Protein AF-A0A7X3RAQ7-F1 (afdb_monomer)

pLDDT: mean 75.22, std 13.73, range [42.06, 93.25]

Structure (mmCIF, N/CA/C/O backbone):
data_AF-A0A7X3RAQ7-F1
#
_entry.id   AF-A0A7X3RAQ7-F1
#
loop_
_atom_site.group_PDB
_atom_site.id
_atom_site.type_symbol
_atom_site.label_atom_id
_atom_site.label_alt_id
_atom_site.label_comp_id
_atom_site.label_asym_id
_atom_site.label_entity_id
_atom_site.label_seq_id
_atom_site.pdbx_PDB_ins_code
_atom_site.Cartn_x
_atom_site.Cartn_y
_atom_site.Cartn_z
_atom_site.occupancy
_atom_site.B_iso_or_equiv
_atom_site.auth_seq_id
_atom_site.auth_comp_id
_atom_site.auth_asym_id
_atom_site.auth_atom_id
_atom_site.pdbx_PDB_model_num
ATOM 1 N N . MET A 1 1 ? 3.525 15.218 32.661 1.00 59.03 1 MET A N 1
ATOM 2 C CA . MET A 1 1 ? 4.594 15.892 31.884 1.00 59.03 1 MET A CA 1
ATOM 3 C C . MET A 1 1 ? 5.583 14.899 31.278 1.00 59.03 1 MET A C 1
ATOM 5 O O . MET A 1 1 ? 5.816 14.976 30.082 1.00 59.03 1 MET A O 1
ATOM 9 N N . THR A 1 2 ? 6.096 13.927 32.037 1.00 66.88 2 THR A N 1
ATOM 10 C CA . THR A 1 2 ? 7.024 12.887 31.537 1.00 66.88 2 THR A CA 1
ATOM 11 C C . THR A 1 2 ? 6.435 11.999 30.435 1.00 66.88 2 THR A C 1
ATOM 13 O O . THR A 1 2 ? 7.092 11.775 29.429 1.00 66.88 2 THR A O 1
ATOM 16 N N . LEU A 1 3 ? 5.175 11.567 30.557 1.00 66.88 3 LEU A N 1
ATOM 17 C CA . LEU A 1 3 ? 4.506 10.751 29.526 1.00 66.88 3 LEU A CA 1
ATOM 18 C C . LEU A 1 3 ? 4.318 11.497 28.195 1.00 66.88 3 LEU A C 1
ATOM 20 O O . LEU A 1 3 ? 4.472 10.912 27.129 1.00 66.88 3 LEU A O 1
ATOM 24 N N . ILE A 1 4 ? 4.046 12.802 28.265 1.00 74.81 4 ILE A N 1
ATOM 25 C CA . ILE A 1 4 ? 3.892 13.668 27.086 1.00 74.81 4 ILE A CA 1
ATOM 26 C C . ILE A 1 4 ? 5.254 13.869 26.406 1.00 74.81 4 ILE A C 1
ATOM 28 O O . ILE A 1 4 ? 5.348 13.803 25.185 1.00 74.81 4 ILE A O 1
ATOM 32 N N . ALA A 1 5 ? 6.322 14.039 27.195 1.00 67.50 5 ALA A N 1
ATOM 33 C CA . ALA A 1 5 ? 7.687 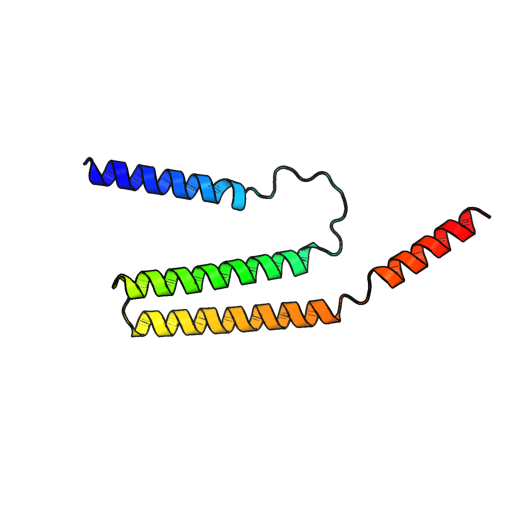14.126 26.682 1.00 67.50 5 ALA A CA 1
ATOM 34 C C . ALA A 1 5 ? 8.142 12.816 26.011 1.00 67.50 5 ALA A C 1
ATOM 36 O O . ALA A 1 5 ? 8.713 12.855 24.924 1.00 67.50 5 ALA A O 1
ATOM 37 N N . CYS A 1 6 ? 7.831 11.657 26.604 1.00 69.38 6 CYS A N 1
ATOM 38 C CA . CYS A 1 6 ? 8.111 10.356 25.991 1.00 69.38 6 CYS A CA 1
ATOM 39 C C . CYS A 1 6 ? 7.316 10.143 24.695 1.00 69.38 6 CYS A C 1
ATOM 41 O O . CYS A 1 6 ? 7.872 9.644 23.720 1.00 69.38 6 CYS A O 1
ATOM 43 N N . GLY A 1 7 ? 6.044 10.557 24.663 1.00 78.31 7 GLY A N 1
ATOM 44 C CA . GLY A 1 7 ? 5.208 10.476 23.463 1.00 78.31 7 GLY A CA 1
ATOM 45 C C . GLY A 1 7 ? 5.748 11.325 22.310 1.00 78.31 7 GLY A C 1
ATOM 46 O O . GLY A 1 7 ? 5.871 10.831 21.193 1.00 78.31 7 GLY A O 1
ATOM 47 N N . LEU A 1 8 ? 6.148 12.571 22.585 1.00 78.25 8 LEU A N 1
ATOM 48 C CA . LEU A 1 8 ? 6.737 13.465 21.580 1.00 78.25 8 LEU A CA 1
ATOM 49 C C . LEU A 1 8 ? 8.073 12.945 21.035 1.00 78.25 8 LEU A C 1
ATOM 51 O O . LEU A 1 8 ? 8.321 13.043 19.835 1.00 78.25 8 LEU A O 1
ATOM 55 N N . LEU A 1 9 ? 8.915 12.357 21.890 1.00 76.94 9 LEU A N 1
ATOM 56 C CA . LEU A 1 9 ? 10.177 11.750 21.460 1.00 76.94 9 LEU A CA 1
ATOM 57 C C . LEU A 1 9 ? 9.950 10.526 20.570 1.00 76.94 9 LEU A C 1
ATOM 59 O O . LEU A 1 9 ? 10.587 10.410 19.526 1.00 76.94 9 LEU A O 1
ATOM 63 N N . ALA A 1 10 ? 9.021 9.645 20.945 1.00 77.31 10 ALA A N 1
ATOM 64 C CA . ALA A 1 10 ? 8.674 8.482 20.133 1.00 77.31 10 ALA A CA 1
ATOM 65 C C . ALA A 1 10 ? 8.124 8.901 18.758 1.00 77.31 10 ALA A C 1
ATOM 67 O O . ALA A 1 10 ? 8.540 8.354 17.737 1.00 77.31 10 ALA A O 1
ATOM 68 N N . LEU A 1 11 ? 7.262 9.924 18.724 1.00 81.75 11 LEU A N 1
ATOM 69 C CA . LEU A 1 11 ? 6.713 10.474 17.484 1.00 81.75 11 LEU A CA 1
ATOM 70 C C . LEU A 1 11 ? 7.808 11.080 16.591 1.00 81.75 11 LEU A C 1
ATOM 72 O O . LEU A 1 11 ? 7.809 10.868 15.382 1.00 81.75 11 LEU A O 1
ATOM 76 N N . GLY A 1 12 ? 8.771 11.794 17.185 1.00 80.00 12 GLY A N 1
ATOM 77 C CA . GLY A 1 12 ? 9.902 12.381 16.465 1.00 80.00 12 GLY A CA 1
ATOM 78 C C . GLY A 1 12 ? 10.832 11.335 15.844 1.00 80.00 12 GLY A C 1
ATOM 79 O O . GLY A 1 12 ? 11.264 11.503 14.707 1.00 80.00 12 GLY A O 1
ATOM 80 N N . VAL A 1 13 ? 11.102 10.230 16.548 1.00 80.44 13 VAL A N 1
ATOM 81 C CA . VAL A 1 13 ? 11.907 9.111 16.021 1.00 80.44 13 VAL A CA 1
ATOM 82 C C . VAL A 1 13 ? 11.181 8.402 14.878 1.00 80.44 13 VAL A C 1
ATOM 84 O O . VAL A 1 13 ? 11.801 8.068 13.867 1.00 80.44 13 VAL A O 1
ATOM 87 N N . LEU A 1 14 ? 9.865 8.220 15.004 1.00 79.50 14 LEU A N 1
ATOM 88 C CA . LEU A 1 14 ? 9.043 7.619 13.958 1.00 79.50 14 LEU A CA 1
ATOM 89 C C . LEU A 1 14 ? 9.017 8.503 12.701 1.00 79.50 14 LEU A C 1
ATOM 91 O O . LEU A 1 14 ? 9.286 8.023 11.602 1.00 79.50 14 LEU A O 1
ATOM 95 N N . ALA A 1 15 ? 8.814 9.813 12.872 1.00 79.62 15 ALA A N 1
ATOM 96 C CA . ALA A 1 15 ? 8.898 10.790 11.788 1.00 79.62 15 ALA A CA 1
ATOM 97 C C . ALA A 1 15 ? 10.296 10.825 11.144 1.00 79.62 15 ALA A C 1
ATOM 99 O O . ALA A 1 15 ? 10.410 10.941 9.925 1.00 79.62 15 ALA A O 1
ATOM 100 N N . TYR A 1 16 ? 11.363 10.666 11.933 1.00 79.81 16 TYR A N 1
ATOM 101 C CA . TYR A 1 16 ? 12.735 10.605 11.429 1.00 79.81 16 TYR A CA 1
ATOM 102 C C . TYR A 1 16 ? 13.024 9.335 10.618 1.00 79.81 16 TYR A C 1
ATOM 104 O O . TYR A 1 16 ? 13.737 9.422 9.627 1.00 79.81 16 TYR A O 1
ATOM 112 N N . MET A 1 17 ? 12.463 8.173 10.979 1.00 75.94 17 MET A N 1
ATOM 113 C CA . MET A 1 17 ? 12.568 6.958 10.152 1.00 75.94 17 MET A CA 1
ATOM 114 C C . MET A 1 17 ? 11.772 7.056 8.849 1.00 75.94 17 MET A C 1
ATOM 116 O O . MET A 1 17 ? 12.190 6.499 7.836 1.00 75.94 17 MET A O 1
ATOM 120 N N . ILE A 1 18 ? 10.646 7.768 8.867 1.00 76.31 18 ILE A N 1
ATOM 121 C CA . ILE A 1 18 ? 9.787 7.971 7.695 1.00 76.31 18 ILE A CA 1
ATOM 122 C C . ILE A 1 18 ? 10.386 9.030 6.750 1.00 76.31 18 ILE A C 1
ATOM 124 O O . ILE A 1 18 ? 10.294 8.892 5.532 1.00 76.31 18 ILE A O 1
ATOM 128 N N . SER A 1 19 ? 11.089 10.034 7.288 1.00 72.56 19 SER A N 1
ATOM 129 C CA . SER A 1 19 ? 11.760 11.103 6.532 1.00 72.56 19 SER A CA 1
ATOM 130 C C . SER A 1 19 ? 12.628 10.614 5.353 1.00 72.56 19 SER A C 1
ATOM 132 O O . SER A 1 19 ? 12.348 11.023 4.227 1.00 72.56 19 SER A O 1
ATOM 134 N N . PRO A 1 20 ? 13.595 9.679 5.507 1.00 67.50 20 PRO A N 1
ATOM 135 C CA . PRO A 1 20 ? 14.414 9.199 4.388 1.00 67.50 20 PRO A CA 1
ATOM 136 C C . PRO A 1 20 ? 13.628 8.384 3.350 1.00 67.50 20 PRO A C 1
ATOM 138 O O . PRO A 1 20 ? 14.132 8.156 2.252 1.00 67.50 20 PRO A O 1
ATOM 141 N N . MET A 1 21 ? 12.410 7.941 3.678 1.00 61.28 21 MET A N 1
ATOM 142 C CA . MET A 1 21 ? 11.522 7.243 2.748 1.00 61.28 21 MET A CA 1
ATOM 143 C C . MET A 1 21 ? 10.701 8.225 1.894 1.00 61.28 21 MET A C 1
ATOM 145 O O . MET A 1 21 ? 10.365 7.900 0.756 1.00 61.28 21 MET A O 1
ATOM 149 N N . LEU A 1 22 ? 10.439 9.438 2.400 1.00 62.25 22 LEU A N 1
ATOM 150 C CA . LEU A 1 22 ? 9.842 10.541 1.634 1.00 62.25 22 LEU A CA 1
ATOM 151 C C . LEU A 1 22 ? 10.902 11.335 0.852 1.00 62.25 22 LEU A C 1
ATOM 153 O O . LEU A 1 22 ? 10.644 11.753 -0.276 1.00 62.25 22 LEU A O 1
ATOM 157 N N . ASP A 1 23 ? 12.117 11.467 1.389 1.00 56.62 23 ASP A N 1
ATOM 158 C CA . ASP A 1 23 ? 13.253 12.167 0.764 1.00 56.62 23 ASP A CA 1
ATOM 159 C C . ASP A 1 23 ? 14.011 11.327 -0.288 1.00 56.62 23 ASP A C 1
ATOM 161 O O . ASP A 1 23 ? 15.166 11.597 -0.635 1.00 56.62 23 ASP A O 1
ATOM 165 N N . GLY A 1 24 ? 13.342 10.343 -0.900 1.00 48.59 24 GLY A N 1
ATOM 166 C CA . GLY A 1 24 ? 13.859 9.508 -1.996 1.00 48.59 24 GLY A CA 1
ATOM 167 C C . GLY A 1 24 ? 14.240 10.256 -3.289 1.00 48.59 24 GLY A C 1
ATOM 168 O O . GLY A 1 24 ? 14.436 9.626 -4.328 1.00 48.59 24 GLY A O 1
ATOM 169 N N . SER A 1 25 ? 14.358 11.585 -3.258 1.00 51.44 25 SER A N 1
ATOM 170 C CA . SER A 1 25 ? 14.712 12.441 -4.391 1.00 51.44 25 SER A CA 1
ATOM 171 C C . SER A 1 25 ? 16.148 12.990 -4.354 1.00 51.44 25 SER A C 1
ATOM 173 O O . SER A 1 25 ? 16.631 13.470 -5.380 1.00 51.44 25 SER A O 1
ATOM 175 N N . ALA A 1 26 ? 16.895 12.853 -3.252 1.00 50.84 26 ALA A N 1
ATOM 176 C CA . ALA A 1 26 ? 18.212 13.487 -3.106 1.00 50.84 26 ALA A CA 1
ATOM 177 C C . ALA A 1 26 ? 19.397 12.501 -3.086 1.00 50.84 26 ALA A C 1
ATOM 179 O O . ALA A 1 26 ? 20.222 12.548 -2.180 1.00 50.84 26 ALA A O 1
ATOM 180 N N . ARG A 1 27 ? 19.488 11.613 -4.091 1.00 49.81 27 ARG A N 1
ATOM 181 C CA . ARG A 1 27 ? 20.734 11.046 -4.679 1.00 49.81 27 ARG A CA 1
ATOM 182 C C . ARG A 1 27 ? 20.403 9.809 -5.514 1.00 49.81 27 ARG A C 1
ATOM 184 O O . ARG A 1 27 ? 20.536 8.679 -5.057 1.00 49.81 27 ARG A O 1
ATOM 191 N N . ARG A 1 28 ? 20.057 10.005 -6.786 1.00 45.88 28 ARG A N 1
ATOM 192 C CA . ARG A 1 28 ? 20.380 9.004 -7.812 1.00 45.88 28 ARG A CA 1
ATOM 193 C C . ARG A 1 28 ? 21.038 9.700 -9.002 1.00 45.88 28 ARG A C 1
ATOM 195 O O . ARG A 1 28 ? 20.455 10.647 -9.534 1.00 45.88 28 ARG A O 1
ATOM 202 N N . PRO A 1 29 ? 22.264 9.299 -9.388 1.00 42.06 29 PRO A N 1
ATOM 203 C CA . PRO A 1 29 ? 22.885 9.797 -10.602 1.00 42.06 29 PRO A CA 1
ATOM 204 C C . PRO A 1 29 ? 22.009 9.413 -11.799 1.00 42.06 29 PRO A C 1
ATOM 206 O O . PRO A 1 29 ? 21.393 8.350 -11.826 1.00 42.06 29 PRO A O 1
ATOM 209 N N . ARG A 1 30 ? 21.918 10.336 -12.759 1.00 46.59 30 ARG A N 1
ATOM 210 C CA . ARG A 1 30 ? 21.143 10.239 -14.001 1.00 46.59 30 ARG A CA 1
ATOM 211 C C . ARG A 1 30 ? 21.559 9.005 -14.806 1.00 46.59 30 ARG A C 1
ATOM 213 O O . ARG A 1 30 ? 22.419 9.121 -15.668 1.00 46.59 30 ARG A O 1
ATOM 220 N N . THR A 1 31 ? 20.918 7.864 -14.597 1.00 47.72 31 THR A N 1
ATOM 221 C CA . THR A 1 31 ? 20.922 6.767 -15.570 1.00 47.72 31 THR A CA 1
ATOM 222 C C . THR A 1 31 ? 19.536 6.123 -15.584 1.00 47.72 31 THR A C 1
ATOM 224 O O . THR A 1 31 ? 19.016 5.756 -14.536 1.00 47.72 31 THR A O 1
ATOM 227 N N . THR A 1 32 ? 18.940 6.049 -16.780 1.00 43.25 32 THR A N 1
ATOM 228 C CA . THR A 1 32 ? 17.787 5.206 -17.166 1.00 43.25 32 THR A CA 1
ATOM 229 C C . THR A 1 32 ? 16.440 5.484 -16.468 1.00 43.25 32 THR A C 1
ATOM 231 O O . THR A 1 32 ? 16.024 4.748 -15.581 1.00 43.25 32 THR A O 1
ATOM 234 N N . ARG A 1 33 ? 15.708 6.525 -16.903 1.00 45.72 33 ARG A N 1
ATOM 235 C CA . ARG A 1 33 ? 14.371 6.894 -16.373 1.00 45.72 33 ARG A CA 1
ATOM 236 C C . ARG A 1 33 ? 13.178 6.542 -17.284 1.00 45.72 33 ARG A C 1
ATOM 238 O O . ARG A 1 33 ? 12.111 7.103 -17.085 1.00 45.72 33 ARG A O 1
ATOM 245 N N . PHE A 1 34 ? 13.313 5.664 -18.279 1.00 45.91 34 PHE A N 1
ATOM 246 C CA . PHE A 1 34 ? 12.266 5.541 -19.313 1.00 45.91 34 PHE A CA 1
ATOM 247 C C . PHE A 1 34 ? 11.387 4.279 -19.300 1.00 45.91 34 PHE A C 1
ATOM 249 O O . PHE A 1 34 ? 10.455 4.228 -20.086 1.00 45.91 34 PHE A O 1
ATOM 256 N N . ALA A 1 35 ? 11.560 3.337 -18.364 1.00 48.25 35 ALA A N 1
ATOM 257 C CA . ALA A 1 35 ? 10.623 2.203 -18.228 1.00 48.25 35 ALA A CA 1
ATOM 258 C C . ALA A 1 35 ? 10.292 1.810 -16.772 1.00 48.25 35 ALA A C 1
ATOM 260 O O . ALA A 1 35 ? 9.183 1.376 -16.492 1.00 48.25 35 ALA A O 1
ATOM 261 N N . GLY A 1 36 ? 11.186 2.063 -15.807 1.00 53.88 36 GLY A N 1
ATOM 262 C CA . GLY A 1 36 ? 10.947 1.692 -14.402 1.00 53.88 36 GLY A CA 1
ATOM 263 C C . GLY A 1 36 ? 9.927 2.553 -13.640 1.00 53.88 36 GLY A C 1
ATOM 264 O O . GLY A 1 36 ? 9.382 2.100 -12.648 1.00 53.88 36 GLY A O 1
ATOM 265 N N . SER A 1 37 ? 9.615 3.783 -14.074 1.00 69.94 37 SER A N 1
ATOM 266 C CA . SER A 1 37 ? 8.908 4.738 -13.194 1.00 69.94 37 SER A CA 1
ATOM 267 C C . SER A 1 37 ? 7.473 4.325 -12.864 1.00 69.94 37 SER A C 1
ATOM 269 O O . SER A 1 37 ? 7.118 4.262 -11.696 1.00 69.94 37 SER A O 1
ATOM 271 N N . ARG A 1 38 ? 6.634 4.030 -13.866 1.00 77.12 38 ARG A N 1
ATOM 272 C CA . ARG A 1 38 ? 5.196 3.837 -13.617 1.00 77.12 38 ARG A CA 1
ATOM 273 C C . ARG A 1 38 ? 4.908 2.540 -12.864 1.00 77.12 38 ARG A C 1
ATOM 275 O O . ARG A 1 38 ? 4.106 2.541 -11.938 1.00 77.12 38 ARG A O 1
ATOM 282 N N . ARG A 1 39 ? 5.581 1.448 -13.235 1.00 81.06 39 ARG A N 1
ATOM 283 C CA . ARG A 1 39 ? 5.443 0.159 -12.549 1.00 81.06 39 ARG A CA 1
ATOM 284 C C . ARG A 1 39 ? 5.980 0.230 -11.119 1.00 81.06 39 ARG A C 1
ATOM 286 O O . ARG A 1 39 ? 5.304 -0.247 -10.214 1.00 81.06 39 ARG A O 1
ATOM 293 N N . ASP A 1 40 ? 7.129 0.872 -10.899 1.00 81.81 40 ASP A N 1
ATOM 294 C CA . ASP A 1 40 ? 7.675 1.062 -9.549 1.00 81.81 40 ASP A CA 1
ATOM 295 C C . ASP A 1 40 ? 6.750 1.919 -8.680 1.00 81.81 40 ASP A C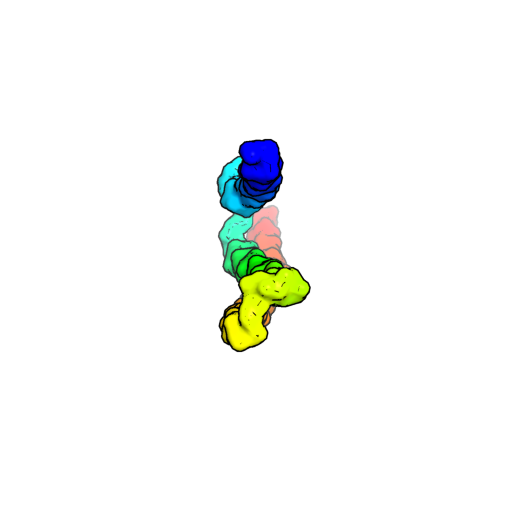 1
ATOM 297 O O . ASP A 1 40 ? 6.575 1.638 -7.496 1.00 81.81 40 ASP A O 1
ATOM 301 N N . ASP A 1 41 ? 6.135 2.955 -9.251 1.00 83.69 41 ASP A N 1
ATOM 302 C CA . ASP A 1 41 ? 5.199 3.813 -8.526 1.00 83.69 41 ASP A CA 1
ATOM 303 C C . ASP A 1 41 ? 3.906 3.059 -8.165 1.00 83.69 41 ASP A C 1
ATOM 305 O O . ASP A 1 41 ? 3.423 3.179 -7.037 1.00 83.69 41 ASP A O 1
ATOM 309 N N . LEU A 1 42 ? 3.404 2.193 -9.052 1.00 86.19 42 LEU A N 1
ATOM 310 C CA . LEU A 1 42 ? 2.286 1.292 -8.751 1.00 86.19 42 LEU A CA 1
ATOM 311 C C . LEU A 1 42 ? 2.643 0.247 -7.683 1.00 86.19 42 LEU A C 1
ATOM 313 O O . LEU A 1 42 ? 1.839 -0.024 -6.791 1.00 86.19 42 LEU A O 1
ATOM 317 N N . LEU A 1 43 ? 3.860 -0.305 -7.713 1.00 86.19 43 LEU A N 1
ATOM 318 C CA . LEU A 1 43 ? 4.342 -1.235 -6.687 1.00 86.19 43 LEU A CA 1
ATOM 319 C C . LEU A 1 43 ? 4.435 -0.568 -5.311 1.00 86.19 43 LEU A C 1
ATOM 321 O O . LEU A 1 43 ? 3.970 -1.146 -4.327 1.00 86.19 43 LEU A O 1
ATOM 325 N N . LYS A 1 44 ? 4.951 0.666 -5.243 1.00 86.44 44 LYS A N 1
ATOM 326 C CA . LYS A 1 44 ? 4.953 1.463 -4.005 1.00 86.44 44 LYS A CA 1
ATOM 327 C C . LYS A 1 44 ? 3.536 1.738 -3.515 1.00 86.44 44 LYS A C 1
ATOM 329 O O . LYS A 1 44 ? 3.285 1.650 -2.317 1.00 86.44 44 LYS A O 1
ATOM 334 N N . LYS A 1 45 ? 2.609 2.057 -4.426 1.00 86.44 45 LYS A N 1
ATOM 335 C CA . LYS A 1 45 ? 1.206 2.307 -4.078 1.00 86.44 45 LYS A CA 1
ATOM 336 C C . LYS A 1 45 ? 0.551 1.059 -3.478 1.00 86.44 45 LYS A C 1
ATOM 338 O O . LYS A 1 45 ? -0.093 1.151 -2.439 1.00 86.44 45 LYS A O 1
ATOM 343 N N . LYS A 1 46 ? 0.793 -0.115 -4.066 1.00 89.50 46 LYS A N 1
ATOM 344 C CA . LYS A 1 46 ? 0.359 -1.408 -3.517 1.00 89.50 46 LYS A CA 1
ATOM 345 C C . LYS A 1 46 ? 0.931 -1.638 -2.112 1.00 89.50 46 LYS A C 1
ATOM 347 O O . LYS A 1 46 ? 0.177 -1.957 -1.199 1.00 89.50 46 LYS A O 1
ATOM 352 N N . ASP A 1 47 ? 2.235 -1.442 -1.908 1.00 88.62 47 ASP A N 1
ATOM 353 C CA . ASP A 1 47 ? 2.855 -1.623 -0.585 1.00 88.62 47 ASP A CA 1
ATOM 354 C C . ASP A 1 47 ? 2.271 -0.657 0.464 1.00 88.62 47 ASP A C 1
ATOM 356 O O . ASP A 1 47 ? 2.014 -1.060 1.602 1.00 88.62 47 ASP A O 1
ATOM 360 N N . PHE A 1 48 ? 1.987 0.590 0.071 1.00 88.25 48 PHE A N 1
ATOM 361 C CA . PHE A 1 48 ? 1.328 1.579 0.923 1.00 88.25 48 PHE A CA 1
ATOM 362 C C . PHE A 1 48 ? -0.076 1.126 1.342 1.00 88.25 48 PHE A C 1
ATOM 364 O O . PHE A 1 48 ? -0.331 1.017 2.540 1.00 88.25 48 PHE A O 1
ATOM 371 N N . ILE A 1 49 ? -0.950 0.767 0.396 1.00 85.81 49 ILE A N 1
ATOM 372 C CA . ILE A 1 49 ? -2.329 0.337 0.697 1.00 85.81 49 ILE A CA 1
ATOM 373 C C . ILE A 1 49 ? -2.332 -0.886 1.626 1.00 85.81 49 ILE A C 1
ATOM 375 O O . ILE A 1 49 ? -3.093 -0.950 2.591 1.00 85.81 49 ILE A O 1
ATOM 379 N N . PHE A 1 50 ? -1.429 -1.845 1.401 1.00 87.25 50 PHE A N 1
ATOM 380 C CA . PHE A 1 50 ? -1.308 -3.028 2.258 1.00 87.25 50 PHE A CA 1
ATOM 381 C C . PHE A 1 50 ? -0.854 -2.671 3.678 1.00 87.25 50 PHE A C 1
ATOM 383 O O . PHE A 1 50 ? -1.314 -3.281 4.649 1.00 87.25 50 PHE A O 1
ATOM 390 N N . SER A 1 51 ? 0.034 -1.683 3.816 1.00 85.31 51 SER A N 1
ATOM 391 C CA . SER A 1 51 ? 0.436 -1.168 5.124 1.00 85.31 51 SER A CA 1
ATOM 392 C C . SER A 1 51 ? -0.726 -0.470 5.840 1.00 85.31 51 SER A C 1
ATOM 394 O O . SER A 1 51 ? -0.958 -0.754 7.014 1.00 85.31 51 SER A O 1
ATOM 396 N N . SER A 1 52 ? -1.531 0.317 5.120 1.00 84.81 52 SER A N 1
ATOM 397 C CA . SER A 1 52 ? -2.714 0.995 5.658 1.00 84.81 52 SER A CA 1
ATOM 398 C C . SER A 1 52 ? -3.781 0.007 6.124 1.00 84.81 52 SER A C 1
ATOM 400 O O . SER A 1 52 ? -4.300 0.144 7.228 1.00 84.81 52 SER A O 1
ATOM 402 N N . ILE A 1 53 ? -4.053 -1.057 5.356 1.00 86.44 53 ILE A N 1
ATOM 403 C CA . ILE A 1 53 ? -4.972 -2.129 5.778 1.00 86.44 53 ILE A CA 1
ATOM 404 C C . ILE A 1 53 ? -4.455 -2.816 7.047 1.00 86.44 53 ILE A C 1
ATOM 406 O O . ILE A 1 53 ? -5.228 -3.145 7.950 1.00 86.44 53 ILE A O 1
ATOM 410 N N . ARG A 1 54 ? -3.144 -3.067 7.141 1.00 87.94 54 ARG A N 1
ATOM 411 C CA . ARG A 1 54 ? -2.548 -3.666 8.340 1.00 87.94 54 ARG A CA 1
ATOM 412 C C . ARG A 1 54 ? -2.729 -2.760 9.557 1.00 87.94 54 ARG A C 1
ATOM 414 O O . ARG A 1 54 ? -3.139 -3.257 10.601 1.00 87.94 54 ARG A O 1
ATOM 421 N N . GLU A 1 55 ? -2.427 -1.475 9.427 1.00 85.31 55 GLU A N 1
ATOM 422 C CA . GLU A 1 55 ? -2.565 -0.497 10.508 1.00 85.31 55 GLU A CA 1
ATOM 423 C C . GLU A 1 55 ? -4.026 -0.346 10.949 1.00 85.31 55 GLU A C 1
ATOM 425 O O . GLU A 1 55 ? -4.314 -0.456 12.139 1.00 85.31 55 GLU A O 1
ATOM 430 N N . LEU A 1 56 ? -4.959 -0.273 9.996 1.00 85.81 56 LEU A N 1
ATOM 431 C CA . LEU A 1 56 ? -6.401 -0.246 10.253 1.00 85.81 56 LEU A CA 1
ATOM 432 C C . LEU A 1 56 ? -6.864 -1.442 11.104 1.00 85.81 56 LEU A C 1
ATOM 434 O O . LEU A 1 56 ? -7.619 -1.286 12.063 1.00 85.81 56 LEU A O 1
ATOM 438 N N . ASN A 1 57 ? -6.387 -2.651 10.786 1.00 85.00 57 ASN A N 1
ATOM 439 C CA . ASN A 1 57 ? -6.698 -3.847 11.574 1.00 85.00 57 ASN A CA 1
ATOM 440 C C . ASN A 1 57 ? -6.067 -3.810 12.972 1.00 85.00 57 ASN A C 1
ATOM 442 O O . ASN A 1 57 ? -6.658 -4.312 13.926 1.00 85.00 57 ASN A O 1
ATOM 446 N N . ILE A 1 58 ? -4.866 -3.245 13.107 1.00 87.88 58 ILE A N 1
ATOM 447 C CA . ILE A 1 58 ? -4.215 -3.074 14.409 1.00 87.88 58 ILE A CA 1
ATOM 448 C C . ILE A 1 58 ? -5.032 -2.111 15.274 1.00 87.88 58 ILE A C 1
ATOM 450 O O . ILE A 1 58 ? -5.315 -2.438 16.425 1.00 87.88 58 ILE A O 1
ATOM 454 N N . ASP A 1 59 ? -5.457 -0.975 14.727 1.00 80.94 59 ASP A N 1
ATOM 455 C CA . ASP A 1 59 ? -6.246 0.017 15.458 1.00 80.94 59 ASP A CA 1
ATOM 456 C C . ASP A 1 59 ? -7.623 -0.513 15.872 1.00 80.94 59 ASP A C 1
ATOM 458 O O . ASP A 1 59 ? -8.055 -0.271 17.004 1.00 80.94 59 ASP A O 1
ATOM 462 N N . TYR A 1 60 ? -8.271 -1.311 15.017 1.00 81.94 60 TYR A N 1
ATOM 463 C CA . TYR A 1 60 ? -9.493 -2.033 15.380 1.00 81.94 60 TYR A CA 1
ATOM 464 C C . TYR A 1 60 ? -9.255 -3.039 16.514 1.00 81.94 60 TYR A C 1
ATOM 466 O O . TYR A 1 60 ? -9.964 -3.018 17.517 1.00 81.94 60 TYR A O 1
ATOM 474 N N . ASN A 1 61 ? -8.206 -3.865 16.420 1.00 81.62 61 ASN A N 1
ATOM 475 C CA . ASN A 1 61 ? -7.858 -4.831 17.470 1.00 81.62 61 ASN A CA 1
ATOM 476 C C . ASN A 1 61 ? -7.463 -4.159 18.797 1.00 81.62 61 ASN A C 1
ATOM 478 O O . ASN A 1 61 ? -7.624 -4.748 19.863 1.00 81.62 61 ASN A O 1
ATOM 482 N N . MET A 1 62 ? -6.952 -2.926 18.746 1.00 84.94 62 MET A N 1
ATOM 483 C CA . MET A 1 62 ? -6.683 -2.093 19.921 1.00 84.94 62 MET A CA 1
ATOM 484 C C . MET A 1 62 ? -7.946 -1.426 20.492 1.00 84.94 62 MET A C 1
ATOM 486 O O . MET A 1 62 ? -7.859 -0.759 21.522 1.00 84.94 62 MET A O 1
ATOM 490 N N . GLY A 1 63 ? -9.104 -1.587 19.845 1.00 85.12 63 GLY A N 1
ATOM 491 C CA . GLY A 1 63 ? -10.377 -0.997 20.259 1.00 85.12 63 GLY A CA 1
ATOM 492 C C . GLY A 1 63 ? -10.474 0.509 20.013 1.00 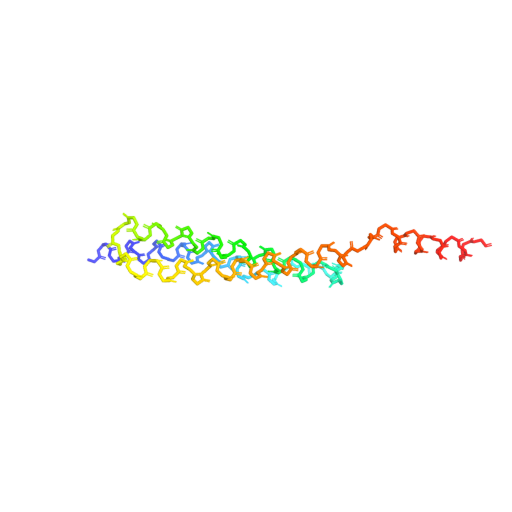85.12 63 GLY A C 1
ATOM 493 O O . GLY A 1 63 ? -11.308 1.168 20.628 1.00 85.12 63 GLY A O 1
ATOM 494 N N . LYS A 1 64 ? -9.620 1.076 19.147 1.00 78.81 64 LYS A N 1
ATOM 495 C CA . LYS A 1 64 ? -9.646 2.509 18.803 1.00 78.81 64 LYS A CA 1
ATOM 496 C C . LYS A 1 64 ? -10.697 2.857 17.748 1.00 78.81 64 LYS A C 1
ATOM 498 O O . LYS A 1 64 ? -10.951 4.037 17.527 1.00 78.81 64 LYS A O 1
ATOM 503 N N . LEU A 1 65 ? -11.264 1.849 17.087 1.00 76.19 65 LEU A N 1
ATOM 504 C CA . LEU A 1 65 ? -12.172 2.003 15.957 1.00 76.19 65 LEU A CA 1
ATOM 505 C C . LEU A 1 65 ? -13.444 1.177 16.171 1.00 76.19 65 LEU A C 1
ATOM 507 O O . LEU A 1 65 ? -13.369 0.043 16.649 1.00 76.19 65 LEU A O 1
ATOM 511 N N . ALA A 1 66 ? -14.598 1.733 15.798 1.00 80.25 66 ALA A N 1
ATOM 512 C CA . ALA A 1 66 ? -15.852 0.988 15.757 1.00 80.25 66 ALA A CA 1
ATOM 513 C C . ALA A 1 66 ? -15.826 -0.051 14.621 1.00 80.25 66 ALA A C 1
ATOM 515 O O . ALA A 1 66 ? -15.100 0.109 13.637 1.00 80.25 66 ALA A O 1
ATOM 516 N N . ALA A 1 67 ? -16.612 -1.122 14.752 1.00 82.94 67 ALA A N 1
ATOM 517 C CA . ALA A 1 67 ? -16.653 -2.191 13.751 1.00 82.94 67 ALA A CA 1
ATOM 518 C C . ALA A 1 67 ? -17.226 -1.699 12.414 1.00 82.94 67 ALA A C 1
ATOM 520 O O . ALA A 1 67 ? -16.752 -2.099 11.354 1.00 82.94 67 ALA A O 1
ATOM 521 N N . GLU A 1 68 ? -18.205 -0.799 12.467 1.00 80.81 68 GLU A N 1
ATOM 522 C CA . GLU A 1 68 ? -18.826 -0.197 11.290 1.00 80.81 68 GLU A CA 1
ATOM 523 C C . GLU A 1 68 ? -17.829 0.672 10.510 1.00 80.81 68 GLU A C 1
ATOM 525 O O . GLU A 1 68 ? -17.739 0.563 9.287 1.00 80.81 68 GLU A O 1
ATOM 530 N N . ASP A 1 69 ? -17.031 1.476 11.220 1.00 79.44 69 ASP A N 1
ATOM 531 C CA . ASP A 1 69 ? -16.000 2.329 10.618 1.00 79.44 69 ASP A CA 1
ATOM 532 C C . ASP A 1 69 ? -14.843 1.493 10.053 1.00 79.44 69 ASP A C 1
ATOM 534 O O . ASP A 1 69 ? -14.329 1.779 8.970 1.00 79.44 69 ASP A O 1
ATOM 538 N N . HIS A 1 70 ? -14.451 0.428 10.765 1.00 86.00 70 HIS A N 1
ATOM 539 C CA . HIS A 1 70 ? -13.431 -0.518 10.311 1.00 86.00 70 HIS A CA 1
ATOM 540 C C . HIS A 1 70 ? -13.825 -1.184 8.998 1.00 86.00 70 HIS A C 1
ATOM 542 O O . HIS A 1 70 ? -13.024 -1.193 8.064 1.00 86.00 70 HIS A O 1
ATOM 548 N N . GLU A 1 71 ? -15.051 -1.698 8.910 1.00 89.56 71 GLU A N 1
ATOM 549 C CA . GLU A 1 71 ? -15.528 -2.374 7.707 1.00 89.56 71 GLU A CA 1
ATOM 550 C C . GLU A 1 71 ? -15.633 -1.396 6.530 1.00 89.56 71 GLU A C 1
ATOM 552 O O . GLU A 1 71 ? -15.172 -1.713 5.436 1.00 89.56 71 GLU A O 1
ATOM 557 N N . ALA A 1 72 ? -16.148 -0.181 6.751 1.00 87.25 72 ALA A N 1
ATOM 558 C CA . ALA A 1 72 ? -16.240 0.839 5.706 1.00 87.25 72 ALA A CA 1
ATOM 559 C C . ALA A 1 72 ? -14.862 1.201 5.118 1.00 87.25 72 ALA A C 1
ATOM 561 O O . ALA A 1 72 ? -14.666 1.125 3.903 1.00 87.25 72 ALA A O 1
ATOM 562 N N . LEU A 1 73 ? -13.886 1.517 5.978 1.00 86.44 73 LEU A N 1
ATOM 563 C CA . LEU A 1 73 ? -12.515 1.848 5.566 1.00 86.44 73 LEU A CA 1
ATOM 564 C C . LEU A 1 73 ? -11.806 0.658 4.912 1.00 86.44 73 LEU A C 1
ATOM 566 O O . LEU A 1 73 ? -11.065 0.810 3.942 1.00 86.44 73 LEU A O 1
ATOM 570 N N . ARG A 1 74 ? -12.034 -0.554 5.423 1.00 88.31 74 ARG A N 1
ATOM 571 C CA . ARG A 1 74 ? -11.464 -1.779 4.861 1.00 88.31 74 ARG A CA 1
ATOM 572 C C . ARG A 1 74 ? -11.956 -2.010 3.434 1.00 88.31 74 ARG A C 1
ATOM 574 O O . ARG A 1 74 ? -11.139 -2.346 2.580 1.00 88.31 74 ARG A O 1
ATOM 581 N N . GLN A 1 75 ? -13.251 -1.834 3.179 1.00 92.81 75 GLN A N 1
ATOM 582 C CA . GLN A 1 75 ? -13.824 -1.978 1.839 1.00 92.81 75 GLN A CA 1
ATOM 583 C C . GLN A 1 75 ? -13.246 -0.943 0.866 1.00 92.81 75 GLN A C 1
ATOM 585 O O . GLN A 1 75 ? -12.894 -1.290 -0.259 1.00 92.81 75 GLN A O 1
ATOM 590 N N . GLU A 1 76 ? -13.069 0.304 1.306 1.00 89.00 76 GLU A N 1
ATOM 591 C CA . GLU A 1 76 ? -12.437 1.353 0.500 1.00 89.00 76 GLU A CA 1
ATOM 592 C C . GLU A 1 76 ? -11.003 0.9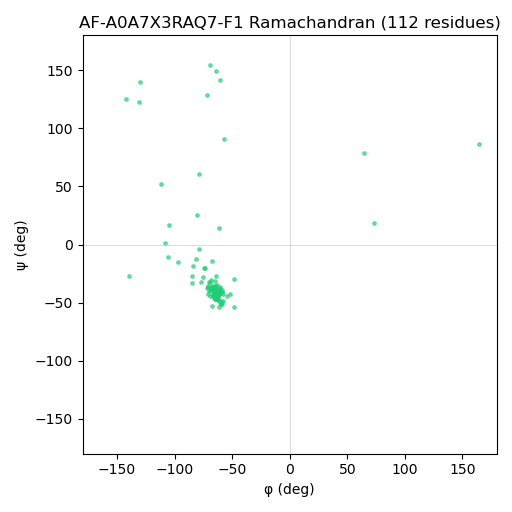78 0.094 1.00 89.00 76 GLU A C 1
ATOM 594 O O . GLU A 1 76 ? -10.685 0.948 -1.098 1.00 89.00 76 GLU A O 1
ATOM 599 N N . TYR A 1 77 ? -10.16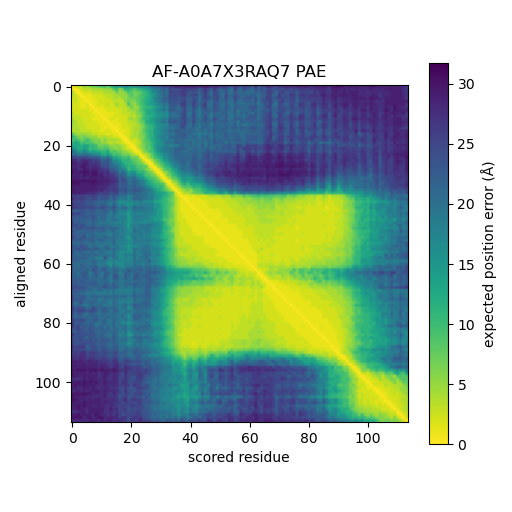0 0.585 1.055 1.00 86.19 77 TYR A N 1
ATOM 600 C CA . TYR A 1 77 ? -8.790 0.162 0.754 1.00 86.19 77 TYR A CA 1
ATOM 601 C C . TYR A 1 77 ? -8.722 -1.116 -0.090 1.00 86.19 77 TYR A C 1
ATOM 603 O O . TYR A 1 77 ? -7.795 -1.282 -0.880 1.00 86.19 77 TYR A O 1
ATOM 611 N N . MET A 1 78 ? -9.682 -2.034 0.056 1.00 90.19 78 MET A N 1
ATOM 612 C CA . MET A 1 78 ? -9.764 -3.242 -0.773 1.00 90.19 78 MET A CA 1
ATOM 613 C C . MET A 1 78 ? -10.093 -2.920 -2.230 1.00 90.19 78 MET A C 1
ATOM 615 O O . MET A 1 78 ? -9.505 -3.523 -3.133 1.00 90.19 78 MET A O 1
ATOM 619 N N . ASN A 1 79 ? -10.981 -1.955 -2.464 1.00 93.12 79 ASN A N 1
ATOM 620 C CA . ASN A 1 79 ? -11.277 -1.476 -3.810 1.00 93.12 79 ASN A CA 1
ATOM 621 C C . ASN A 1 79 ? -10.041 -0.808 -4.421 1.00 93.12 79 ASN A C 1
ATOM 623 O O . ASN A 1 79 ? -9.633 -1.172 -5.521 1.00 93.12 79 ASN A O 1
ATOM 627 N N . GLU A 1 80 ? -9.367 0.070 -3.672 1.00 89.06 80 GLU A N 1
ATOM 628 C CA . GLU A 1 80 ? -8.153 0.728 -4.164 1.00 89.06 80 GLU A CA 1
ATOM 629 C C . GLU A 1 80 ? -7.018 -0.275 -4.443 1.00 89.06 80 GLU A C 1
ATOM 631 O O . GLU A 1 80 ? -6.306 -0.158 -5.442 1.00 89.06 80 GLU A O 1
ATOM 636 N N . ALA A 1 81 ? -6.856 -1.297 -3.596 1.00 89.31 81 ALA A N 1
ATOM 637 C CA . ALA A 1 81 ? -5.893 -2.370 -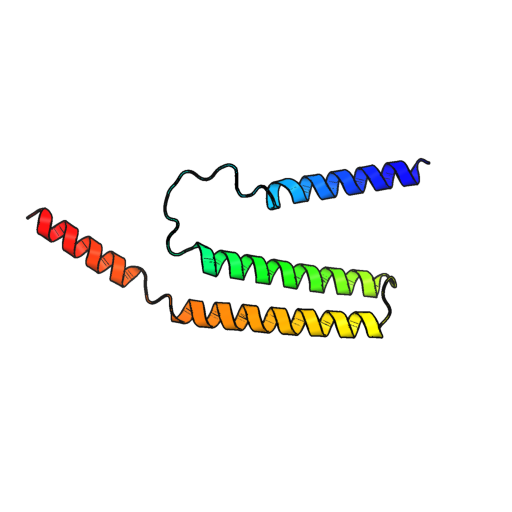3.830 1.00 89.31 81 ALA A CA 1
ATOM 638 C C . ALA A 1 81 ? -6.207 -3.141 -5.119 1.00 89.31 81 ALA A C 1
ATOM 640 O O . ALA A 1 81 ? -5.285 -3.474 -5.864 1.00 89.31 81 ALA A O 1
ATOM 641 N N . SER A 1 82 ? -7.489 -3.405 -5.383 1.00 93.25 82 SER A N 1
ATOM 642 C CA . SER A 1 82 ? -7.936 -4.104 -6.591 1.00 93.25 82 SER A CA 1
ATOM 643 C C . SER A 1 82 ? -7.605 -3.296 -7.846 1.00 93.25 82 SER A C 1
ATOM 645 O O . SER A 1 82 ? -6.990 -3.831 -8.764 1.00 93.25 82 SER A O 1
ATOM 647 N N . ASP A 1 83 ? -7.889 -1.991 -7.844 1.00 91.56 83 ASP A N 1
ATOM 648 C CA . ASP A 1 83 ? -7.585 -1.102 -8.972 1.00 91.56 83 ASP A CA 1
ATOM 649 C C . ASP A 1 83 ? -6.079 -1.039 -9.280 1.00 91.56 83 ASP A C 1
ATOM 651 O O . ASP A 1 83 ? -5.660 -1.074 -10.440 1.00 91.56 83 ASP A O 1
ATOM 655 N N . VAL A 1 84 ? -5.240 -0.972 -8.241 1.00 89.25 84 VAL A N 1
ATOM 656 C CA . VAL A 1 84 ? -3.778 -0.931 -8.402 1.00 89.25 84 VAL A CA 1
ATOM 657 C C . VAL A 1 84 ? -3.229 -2.253 -8.937 1.00 89.25 84 VAL A C 1
ATOM 659 O O . VAL A 1 84 ? -2.301 -2.242 -9.749 1.00 89.25 84 VAL A O 1
ATOM 662 N N . LEU A 1 85 ? -3.779 -3.388 -8.500 1.00 89.25 85 LEU A N 1
ATOM 663 C CA . LEU A 1 85 ? -3.387 -4.703 -9.009 1.00 89.25 85 LEU A CA 1
ATOM 664 C C . LEU A 1 85 ? -3.788 -4.873 -10.480 1.00 89.25 85 LEU A C 1
ATOM 666 O O . LEU A 1 85 ? -2.952 -5.275 -11.288 1.00 89.25 85 LEU A O 1
ATOM 670 N N . ASP A 1 86 ? -4.997 -4.452 -10.849 1.00 90.69 86 ASP A N 1
ATOM 671 C CA . ASP A 1 86 ? -5.456 -4.428 -12.240 1.00 90.69 86 ASP A CA 1
ATOM 672 C C . ASP A 1 86 ? -4.537 -3.576 -13.133 1.00 90.69 86 ASP A C 1
ATOM 674 O O . ASP A 1 86 ? -4.201 -3.956 -14.260 1.00 90.69 86 ASP A O 1
ATOM 678 N N . GLU A 1 87 ? -4.100 -2.411 -12.648 1.00 87.56 87 GLU A N 1
ATOM 679 C CA . GLU A 1 87 ? -3.177 -1.547 -13.386 1.00 87.56 87 GLU A CA 1
ATOM 680 C C . GLU A 1 87 ? -1.775 -2.170 -13.512 1.00 87.56 87 GLU A C 1
ATOM 682 O O . GLU A 1 87 ? -1.144 -2.081 -14.573 1.00 87.56 87 GLU A O 1
ATOM 687 N N . LEU A 1 88 ? -1.293 -2.852 -12.468 1.00 86.12 88 LEU A N 1
ATOM 688 C CA . LEU A 1 88 ? -0.028 -3.592 -12.490 1.00 86.12 88 LEU A CA 1
ATOM 689 C C . LEU A 1 88 ? -0.044 -4.746 -13.496 1.00 86.12 88 LEU A C 1
ATOM 691 O O . LEU A 1 88 ? 0.957 -4.943 -14.197 1.00 86.12 88 LEU A O 1
ATOM 695 N N . ASP A 1 89 ? -1.162 -5.462 -13.595 1.00 85.06 89 ASP A N 1
ATOM 696 C CA . ASP A 1 89 ? -1.348 -6.570 -14.530 1.00 85.06 89 ASP A CA 1
ATOM 697 C C . ASP A 1 89 ? -1.403 -6.067 -15.977 1.00 85.06 89 ASP A C 1
ATOM 699 O O . ASP A 1 89 ? -0.692 -6.575 -16.845 1.00 85.06 89 ASP A O 1
ATOM 703 N N . ARG A 1 90 ? -2.136 -4.978 -16.245 1.00 84.25 90 ARG A N 1
ATOM 704 C CA . ARG A 1 90 ? -2.156 -4.334 -17.577 1.00 84.25 90 ARG A CA 1
ATOM 705 C C . ARG A 1 90 ? -0.777 -3.832 -18.001 1.00 84.25 90 ARG A C 1
ATOM 707 O O . ARG A 1 90 ? -0.400 -3.942 -19.171 1.00 84.25 90 ARG A O 1
ATOM 714 N N . THR A 1 91 ? -0.015 -3.294 -17.051 1.00 73.50 91 THR A N 1
ATOM 715 C CA . THR A 1 91 ? 1.353 -2.828 -17.304 1.00 73.50 91 THR A CA 1
ATOM 716 C C . THR A 1 91 ? 2.303 -4.007 -17.534 1.00 73.50 91 THR A C 1
ATOM 718 O O . THR A 1 91 ? 3.174 -3.906 -18.388 1.00 73.50 91 THR A O 1
ATOM 721 N N . ALA A 1 92 ? 2.111 -5.141 -16.847 1.00 68.69 92 ALA A N 1
ATOM 722 C CA . ALA A 1 92 ? 2.904 -6.358 -17.059 1.00 68.69 92 ALA A CA 1
ATOM 723 C C . ALA A 1 92 ? 2.725 -6.944 -18.470 1.00 68.69 92 ALA A C 1
ATOM 725 O O . ALA A 1 92 ? 3.677 -7.463 -19.037 1.00 68.69 92 ALA A O 1
ATOM 726 N N . VAL A 1 93 ? 1.522 -6.836 -19.044 1.00 59.59 93 VAL A N 1
ATOM 727 C CA . VAL A 1 93 ? 1.229 -7.295 -20.415 1.00 59.59 93 VAL A CA 1
ATOM 728 C C . VAL A 1 93 ? 1.801 -6.345 -21.476 1.00 59.59 93 VAL A C 1
ATOM 730 O O . VAL A 1 93 ? 2.118 -6.773 -22.582 1.00 59.59 93 VAL A O 1
ATOM 733 N N . SER A 1 94 ? 1.940 -5.057 -21.145 1.00 56.41 94 SER A N 1
ATOM 734 C CA . SER A 1 94 ? 2.456 -4.028 -22.063 1.00 56.41 94 SER A CA 1
ATOM 735 C C . SER A 1 94 ? 3.989 -3.963 -22.095 1.00 56.41 94 SER A C 1
ATOM 737 O O . SER A 1 94 ? 4.554 -3.448 -23.058 1.00 56.41 94 SER A O 1
ATOM 739 N N . ASP A 1 95 ? 4.657 -4.511 -21.076 1.00 56.78 95 ASP A N 1
ATOM 740 C CA . ASP A 1 95 ? 6.110 -4.726 -21.017 1.00 56.78 95 ASP A CA 1
ATOM 741 C C . ASP A 1 95 ? 6.487 -5.982 -21.842 1.00 56.78 95 ASP A C 1
ATOM 743 O O . ASP A 1 95 ? 6.988 -6.987 -21.338 1.00 56.78 95 ASP A O 1
ATOM 747 N N . LEU A 1 96 ? 6.187 -5.956 -23.146 1.00 55.88 96 LEU A N 1
ATOM 748 C CA . LEU A 1 96 ? 6.767 -6.892 -24.116 1.00 55.88 96 LEU A CA 1
ATOM 749 C C . LEU A 1 96 ? 8.289 -6.664 -24.208 1.00 55.88 96 LEU A C 1
ATOM 751 O O . LEU A 1 96 ? 8.774 -5.559 -23.946 1.00 55.88 96 LEU A O 1
ATOM 755 N N . PRO A 1 97 ? 9.063 -7.724 -24.489 1.00 56.47 97 PRO A N 1
ATOM 756 C CA . PRO A 1 97 ? 10.289 -7.999 -23.770 1.00 56.47 97 PRO A CA 1
ATOM 757 C C . PRO A 1 97 ? 11.375 -7.003 -24.153 1.00 56.47 97 PRO A C 1
ATOM 759 O O . PRO A 1 97 ? 11.700 -6.801 -25.323 1.00 56.47 97 PRO A O 1
ATOM 762 N N . VAL A 1 98 ? 11.975 -6.413 -23.125 1.00 61.34 98 VAL A N 1
ATOM 763 C CA . VAL A 1 98 ? 13.179 -5.586 -23.220 1.00 61.34 98 VAL A CA 1
ATOM 764 C C . VAL A 1 98 ? 14.265 -6.293 -24.051 1.00 61.34 98 VAL A C 1
ATOM 766 O O . VAL A 1 98 ? 15.014 -5.626 -24.761 1.00 61.34 98 VAL A O 1
ATOM 769 N N . G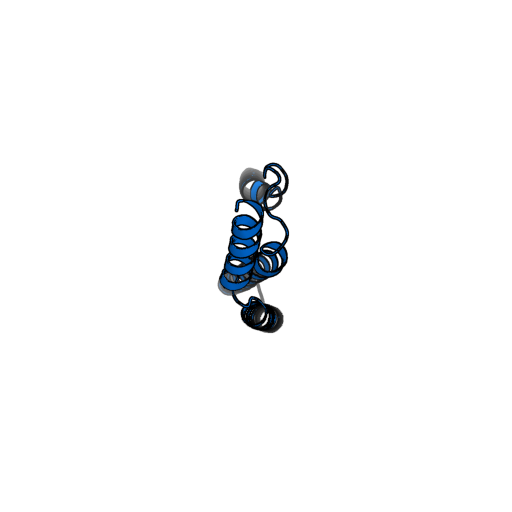LU A 1 99 ? 14.294 -7.629 -24.057 1.00 62.81 99 GLU A N 1
ATOM 770 C CA . GLU A 1 99 ? 15.118 -8.457 -24.942 1.00 62.81 99 GLU A CA 1
ATOM 771 C C . GLU A 1 99 ? 14.995 -8.120 -26.436 1.00 62.81 99 GLU A C 1
ATOM 773 O O . GLU A 1 99 ? 16.026 -8.052 -27.097 1.00 62.81 99 GLU A O 1
ATOM 778 N N . GLU A 1 100 ? 13.803 -7.864 -26.984 1.00 68.25 100 GLU A N 1
ATOM 779 C CA . GLU A 1 100 ? 13.633 -7.611 -28.426 1.00 68.25 100 GLU A CA 1
ATOM 780 C C . GLU A 1 100 ? 14.189 -6.230 -28.817 1.00 68.25 100 GLU A C 1
ATOM 782 O O . GLU A 1 100 ? 14.898 -6.089 -29.816 1.00 68.25 100 GLU A O 1
ATOM 787 N N . GLN A 1 101 ? 14.001 -5.234 -27.943 1.00 63.56 101 GLN A N 1
ATOM 788 C CA . GLN A 1 101 ? 14.586 -3.894 -28.088 1.00 63.56 101 GLN A CA 1
ATOM 789 C C . GLN A 1 101 ? 16.115 -3.910 -27.925 1.00 63.56 101 GLN A C 1
ATOM 791 O O . GLN A 1 101 ? 16.832 -3.192 -28.627 1.00 63.56 101 GLN A O 1
ATOM 796 N N . ILE A 1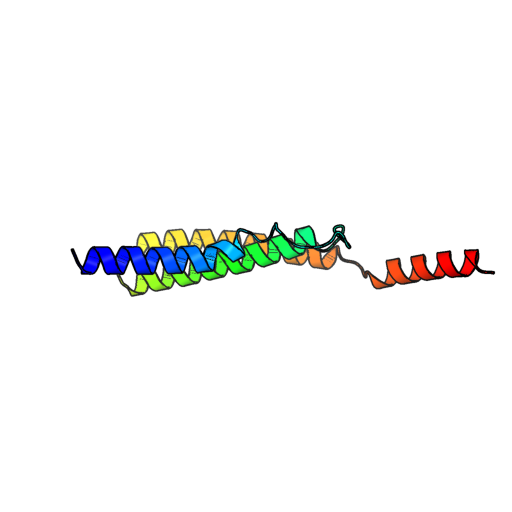 102 ? 16.640 -4.740 -27.016 1.00 71.19 102 ILE A N 1
ATOM 797 C CA . ILE A 1 102 ? 18.086 -4.944 -26.861 1.00 71.19 102 ILE A CA 1
ATOM 798 C C . ILE A 1 102 ? 18.657 -5.641 -28.098 1.00 71.19 102 ILE A C 1
ATOM 800 O O . ILE A 1 102 ? 19.715 -5.240 -28.587 1.00 71.19 102 ILE A O 1
ATOM 804 N N . GLU A 1 103 ? 17.984 -6.666 -28.622 1.00 76.25 103 GLU A N 1
ATOM 805 C CA . GLU A 1 103 ? 18.458 -7.425 -29.778 1.00 76.25 103 GLU A CA 1
ATOM 806 C C . GLU A 1 103 ? 18.497 -6.559 -31.046 1.00 76.25 103 GLU A C 1
ATOM 808 O O . GLU A 1 103 ? 19.461 -6.626 -31.814 1.00 76.25 103 GLU A O 1
ATOM 813 N N . GLU A 1 104 ? 17.503 -5.690 -31.240 1.00 76.00 104 GLU A N 1
ATOM 814 C CA . GLU A 1 104 ? 17.481 -4.705 -32.324 1.00 76.00 104 GLU A CA 1
ATOM 815 C C . GLU A 1 104 ? 18.594 -3.654 -32.170 1.00 76.00 104 GLU A C 1
ATOM 817 O O . GLU A 1 104 ? 19.359 -3.414 -33.111 1.00 76.00 104 GLU A O 1
ATOM 822 N N . ALA A 1 105 ? 18.784 -3.104 -30.965 1.00 76.94 105 ALA A N 1
ATOM 823 C CA . ALA A 1 105 ? 19.854 -2.144 -30.692 1.00 76.94 105 ALA A CA 1
ATOM 824 C C . ALA A 1 105 ? 21.258 -2.745 -30.903 1.00 76.94 105 ALA A C 1
ATOM 826 O O . ALA A 1 105 ? 22.148 -2.093 -31.454 1.00 76.94 105 ALA A O 1
ATOM 827 N N . VAL A 1 106 ? 21.473 -4.006 -30.510 1.00 81.75 106 VAL A N 1
ATOM 828 C CA . VAL A 1 106 ? 22.742 -4.716 -30.738 1.00 81.75 106 VAL A CA 1
ATOM 829 C C . VAL A 1 106 ? 22.979 -4.963 -32.231 1.00 81.75 106 VAL A C 1
ATOM 831 O O . VAL A 1 106 ? 24.124 -4.851 -32.680 1.00 81.75 106 VAL A O 1
ATOM 834 N N . ARG A 1 107 ? 21.929 -5.260 -33.010 1.00 82.12 107 ARG A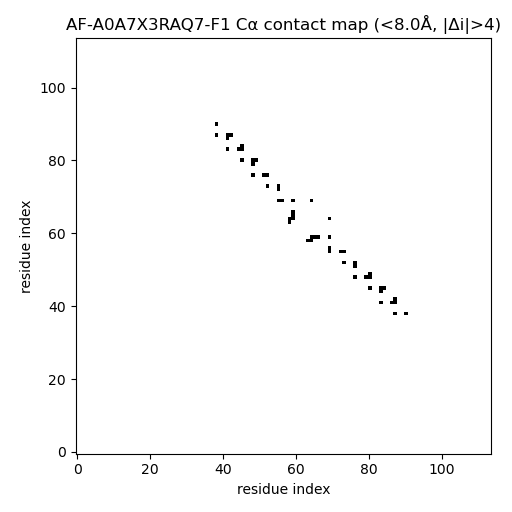 N 1
ATOM 835 C CA . ARG A 1 107 ? 22.006 -5.399 -34.475 1.00 82.12 107 ARG A CA 1
ATOM 836 C C . ARG A 1 107 ? 22.468 -4.096 -35.128 1.00 82.12 107 ARG A C 1
ATOM 838 O O . ARG A 1 107 ? 23.466 -4.108 -35.845 1.00 82.12 107 ARG A O 1
ATOM 845 N N . ALA A 1 108 ? 21.834 -2.976 -34.781 1.00 81.31 108 ALA A N 1
ATOM 846 C CA . ALA A 1 108 ? 22.175 -1.658 -35.315 1.00 81.31 108 ALA A CA 1
ATOM 847 C C . ALA A 1 108 ? 23.636 -1.256 -35.025 1.00 81.31 108 ALA A C 1
ATOM 849 O O . ALA A 1 108 ? 24.327 -0.717 -35.885 1.00 81.31 108 ALA A O 1
ATOM 850 N N . VAL A 1 109 ? 24.156 -1.571 -33.834 1.00 83.44 109 VAL A N 1
ATOM 851 C CA . VAL A 1 109 ? 25.560 -1.282 -33.484 1.00 83.44 109 VAL A CA 1
ATOM 852 C C . VAL A 1 109 ? 26.550 -2.162 -34.257 1.00 83.44 109 VAL A C 1
ATOM 854 O O . VAL A 1 109 ? 27.664 -1.721 -34.548 1.00 83.44 109 VAL A O 1
ATOM 857 N N . ARG A 1 110 ? 26.178 -3.405 -34.590 1.00 77.06 110 ARG A N 1
ATOM 858 C CA . ARG A 1 110 ? 27.040 -4.315 -35.362 1.00 77.06 110 ARG A CA 1
ATOM 859 C C . ARG A 1 110 ? 27.166 -3.886 -36.820 1.00 77.06 110 ARG A C 1
ATOM 861 O O . ARG A 1 110 ? 28.267 -3.982 -37.351 1.00 77.06 110 ARG A O 1
ATOM 868 N N . GLU A 1 111 ? 26.098 -3.366 -37.420 1.00 78.75 111 GLU A N 1
ATOM 869 C CA . GLU A 1 111 ? 26.122 -2.859 -38.800 1.00 78.75 111 GLU A CA 1
ATOM 870 C C . GLU A 1 111 ? 26.973 -1.594 -38.959 1.00 78.75 111 GLU A C 1
ATOM 872 O O . GLU A 1 111 ? 27.604 -1.412 -39.988 1.00 78.75 111 GLU A O 1
ATOM 877 N N . ILE A 1 112 ? 27.066 -0.749 -37.928 1.00 78.38 112 ILE A N 1
ATOM 878 C CA . ILE A 1 112 ? 27.896 0.471 -37.960 1.00 78.38 112 ILE A CA 1
ATOM 879 C C . ILE A 1 112 ? 29.403 0.158 -37.846 1.00 78.38 112 ILE A C 1
ATOM 881 O O . ILE A 1 112 ? 30.243 0.999 -38.166 1.00 78.38 112 ILE A O 1
ATOM 885 N N . ARG A 1 113 ? 29.768 -1.025 -37.332 1.00 64.19 113 ARG A N 1
ATOM 886 C CA . ARG A 1 113 ? 31.166 -1.407 -37.059 1.00 64.19 113 ARG A CA 1
ATOM 887 C C . ARG A 1 113 ? 31.806 -2.243 -38.180 1.00 64.19 113 ARG A C 1
ATOM 889 O O . ARG A 1 113 ? 33.028 -2.392 -38.158 1.00 64.19 113 ARG A O 1
ATOM 896 N N . GLN A 1 114 ? 31.018 -2.802 -39.099 1.00 51.66 114 GLN A N 1
ATOM 897 C CA . GLN A 1 114 ? 31.519 -3.440 -40.326 1.00 51.66 114 GLN A CA 1
ATOM 898 C C . GLN A 1 114 ? 31.683 -2.412 -41.443 1.00 51.66 114 GLN A C 1
ATOM 900 O O . GLN A 1 114 ? 32.624 -2.607 -42.244 1.00 51.66 114 GLN A O 1
#

Radius of gyration: 22.39 Å; Cα contacts (8 Å, |Δi|>4): 28; chains: 1; bounding box: 50×24×72 Å

Foldseek 3Di:
DVVVVVVVVVVVVVVVVCVVVVVVPPDDPDDDDDQCPPLVVLVVVLVVLVVVLVVLVVCVVVVVDDPVRSVVVNVVSVVVNVVSVVVNVVSVVVCDDPVVVVVVVVVVVVVVVD

Mean predicted aligned error: 15.33 Å

Solvent-accessible surface area (backbone atoms only — not comparable to full-atom values): 6747 Å² total; per-residue (Å²): 110,68,68,59,53,52,50,52,52,54,51,50,53,52,51,57,65,47,43,67,69,73,55,75,76,84,82,72,83,96,70,84,83,85,74,60,58,68,61,52,51,46,51,51,50,49,55,48,49,55,50,49,55,51,49,54,52,50,40,40,76,71,64,76,44,56,70,70,59,49,53,54,53,48,52,52,51,51,51,54,48,49,55,46,50,55,51,51,53,56,50,58,69,68,59,65,58,67,64,60,60,48,53,51,52,53,50,57,56,51,64,75,74,109

Sequence (114 aa):
MTLIACGLLALGVLAYMISPMLDGSARRPRTTRFAGSRRDDLLKKKDFIFSSIRELNIDYNMGKLAAEDHEALRQEYMNEASDVLDELDRTAVSDLPVEEQIEEAVRAVREIRQ

Secondary structure (DSSP, 8-state):
-HHHHHHHHHHHHHHHHHHHHH-TTS---S---SSHHHHHHHHHHHHHHHHHHHHHHHHHHTT-S-HHHHHHHHHHHHHHHHHHHHHHHHHHHH---HHHHHHHHHHHHHHHH-

Nearest PDB structures (foldseek):
  2f6m-assembly2_C  TM=9.587E-01  e=7.962E-01  Saccharomyces cerevisiae
  2f6m-assembly1_A  TM=9.233E-01  e=1.270E+00  Saccharomyces cerevisiae
  6vme-assembly4_H  TM=8.959E-01  e=1.358E+00  Homo sapiens
  6vme-assembly2_F  TM=8.424E-01  e=1.358E+00  Homo sapiens
  6vme-assembly5_N  TM=8.401E-01  e=2.315E+00  Homo sapiens